Protein AF-A0A3B9L9V8-F1 (afdb_monomer_lite)

Secondary structure (DSSP, 8-state):
--------SS-SSPPHHHHHHHHHHHHHHHHTT-HHHHHHTS-TT-----

Radius of gyration: 12.36 Å; chains: 1; bounding box: 23×30×27 Å

Sequence (50 aa):
MTTSTEVRPPVPPFTRETAIQKVRMAEDGWNSRDPQRVSLVYTLDSQWRN

Foldseek 3Di:
DDDPPDDDPPDDPDDPVRVVVVVVVLVVQVVVVDPVSNVVVDDPPDDDDD

pLDDT: mean 90.09, std 14.67, range [37.31, 98.38]

Structure (mmCIF, N/CA/C/O backbone):
data_AF-A0A3B9L9V8-F1
#
_entry.id   AF-A0A3B9L9V8-F1
#
loop_
_atom_site.group_PDB
_atom_site.id
_atom_site.type_symbol
_atom_site.label_atom_id
_atom_site.label_alt_id
_atom_site.label_comp_id
_atom_site.label_asym_id
_atom_site.label_entity_id
_atom_site.label_seq_id
_atom_site.pdbx_PDB_ins_code
_atom_site.Cartn_x
_atom_site.Cartn_y
_atom_site.Cartn_z
_atom_site.occupancy
_atom_site.B_iso_or_equiv
_atom_site.auth_seq_id
_atom_site.auth_comp_id
_atom_site.auth_asym_id
_atom_site.auth_atom_id
_atom_site.pdbx_PDB_model_num
ATOM 1 N N . MET A 1 1 ? -0.069 -20.897 -8.834 1.00 37.31 1 MET A N 1
ATOM 2 C CA . MET A 1 1 ? 0.973 -20.094 -8.161 1.00 37.31 1 MET A CA 1
ATOM 3 C C . MET A 1 1 ? 0.315 -19.432 -6.963 1.00 37.31 1 MET A C 1
ATOM 5 O O . MET A 1 1 ? -0.672 -18.737 -7.148 1.00 37.31 1 MET A O 1
ATOM 9 N N . THR A 1 2 ? 0.752 -19.744 -5.747 1.00 38.25 2 THR A N 1
ATOM 10 C CA . THR A 1 2 ? 0.150 -19.251 -4.498 1.00 38.25 2 THR A CA 1
ATOM 11 C C . THR A 1 2 ?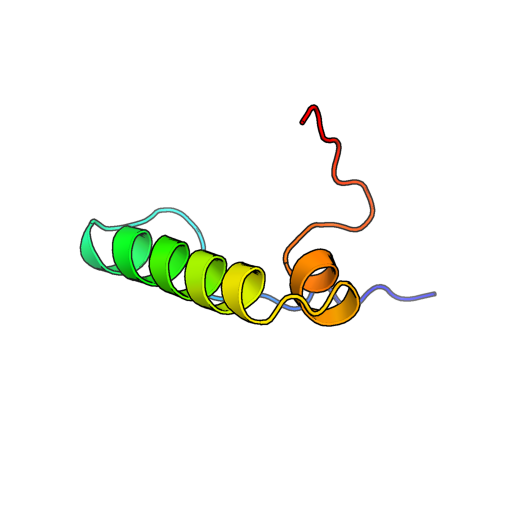 0.630 -17.827 -4.219 1.00 38.25 2 THR A C 1
ATOM 13 O O . THR A 1 2 ? 1.779 -17.631 -3.829 1.00 38.25 2 THR A O 1
ATOM 16 N N . THR A 1 3 ? -0.218 -16.824 -4.442 1.00 53.44 3 THR A N 1
ATOM 17 C CA . THR A 1 3 ? 0.060 -15.427 -4.079 1.00 53.44 3 THR A CA 1
ATOM 18 C C . THR A 1 3 ? -0.108 -15.265 -2.570 1.00 53.44 3 THR A C 1
ATOM 20 O O . THR A 1 3 ? -1.221 -15.074 -2.077 1.00 53.44 3 THR A O 1
ATOM 23 N N . SER A 1 4 ? 0.989 -15.387 -1.822 1.00 52.94 4 SER A N 1
ATOM 24 C CA . SER A 1 4 ? 1.006 -15.022 -0.405 1.00 52.94 4 SER A CA 1
ATOM 25 C C . SER A 1 4 ? 0.674 -13.531 -0.302 1.00 52.94 4 SER A C 1
ATOM 27 O O . SER A 1 4 ? 1.437 -12.691 -0.776 1.00 52.94 4 SER A O 1
ATOM 29 N N . THR A 1 5 ? -0.507 -13.196 0.218 1.00 62.66 5 THR A N 1
ATOM 30 C CA . THR A 1 5 ? -0.927 -11.801 0.394 1.00 62.66 5 THR A CA 1
ATOM 31 C C . THR A 1 5 ? -0.230 -11.275 1.640 1.00 62.66 5 THR A C 1
ATOM 33 O O . THR A 1 5 ? -0.714 -11.457 2.755 1.00 62.66 5 THR A O 1
ATOM 36 N N . GLU A 1 6 ? 0.957 -10.700 1.465 1.00 75.62 6 GLU A N 1
ATOM 37 C CA . GLU A 1 6 ? 1.711 -10.115 2.569 1.00 75.62 6 GLU A CA 1
ATOM 38 C C . GLU A 1 6 ? 0.947 -8.907 3.129 1.00 75.62 6 GLU A C 1
ATOM 40 O O . GLU A 1 6 ? 0.650 -7.938 2.423 1.00 75.62 6 GLU A O 1
ATOM 45 N N . VAL A 1 7 ? 0.587 -8.980 4.410 1.00 83.12 7 VAL A N 1
ATOM 46 C CA . VAL A 1 7 ? -0.129 -7.903 5.090 1.00 83.12 7 VAL A CA 1
ATOM 47 C C . VAL A 1 7 ? 0.866 -6.795 5.416 1.00 83.12 7 VAL A C 1
ATOM 49 O O . VAL A 1 7 ? 1.750 -6.973 6.248 1.00 83.12 7 VAL A O 1
ATOM 52 N N . ARG A 1 8 ? 0.701 -5.632 4.781 1.00 86.81 8 ARG A N 1
ATOM 53 C CA . ARG A 1 8 ? 1.506 -4.432 5.049 1.00 86.81 8 ARG A CA 1
ATOM 54 C C . ARG A 1 8 ? 0.785 -3.503 6.028 1.00 86.81 8 ARG A C 1
ATOM 56 O O . ARG A 1 8 ? -0.126 -2.786 5.600 1.00 86.81 8 ARG A O 1
ATOM 63 N N . PRO A 1 9 ? 1.151 -3.492 7.322 1.00 90.94 9 PRO A N 1
ATOM 64 C CA . PRO A 1 9 ? 0.620 -2.512 8.255 1.00 90.94 9 PRO A CA 1
ATOM 65 C C . PRO A 1 9 ? 1.123 -1.097 7.911 1.00 90.94 9 PRO A C 1
ATOM 67 O O . PRO A 1 9 ? 2.202 -0.948 7.334 1.00 90.94 9 PRO A O 1
ATOM 70 N N . PRO A 1 10 ? 0.375 -0.049 8.290 1.00 94.62 10 PRO A N 1
ATOM 71 C CA . PRO A 1 10 ? -0.926 -0.097 8.960 1.00 94.62 10 PRO A CA 1
ATOM 72 C C . PRO A 1 10 ? -2.072 -0.523 8.016 1.00 94.62 10 PRO A C 1
ATOM 74 O O . PRO A 1 10 ? -2.151 -0.110 6.850 1.00 94.62 10 PRO A O 1
ATOM 77 N N . VAL A 1 11 ? -2.992 -1.335 8.550 1.00 94.06 11 VAL A N 1
ATOM 78 C CA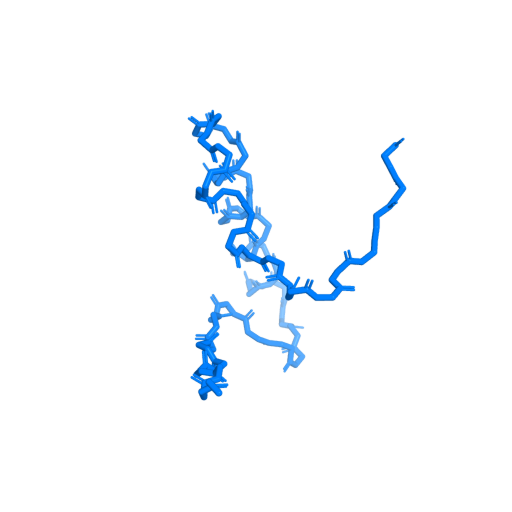 . VAL A 1 11 ? -4.218 -1.818 7.881 1.00 94.06 11 VAL A CA 1
ATOM 79 C C . VAL A 1 11 ? -5.457 -1.083 8.415 1.00 94.06 11 VAL A C 1
ATOM 81 O O . VAL A 1 11 ? -5.418 -0.605 9.547 1.00 94.06 11 VAL A O 1
ATOM 84 N N . PR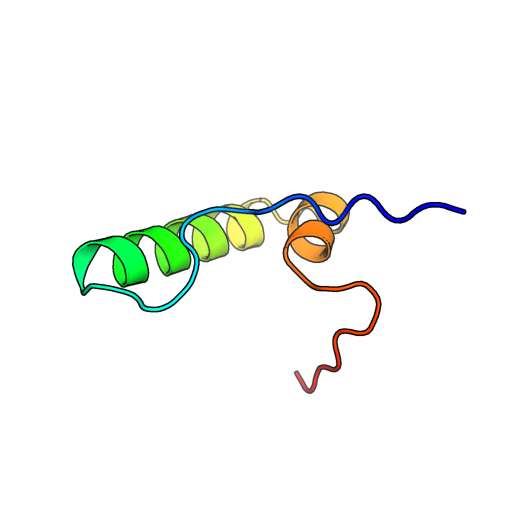O A 1 12 ? -6.534 -0.934 7.621 1.00 93.81 12 PRO A N 1
ATOM 85 C CA . PRO A 1 12 ? -7.753 -0.266 8.079 1.00 93.81 12 P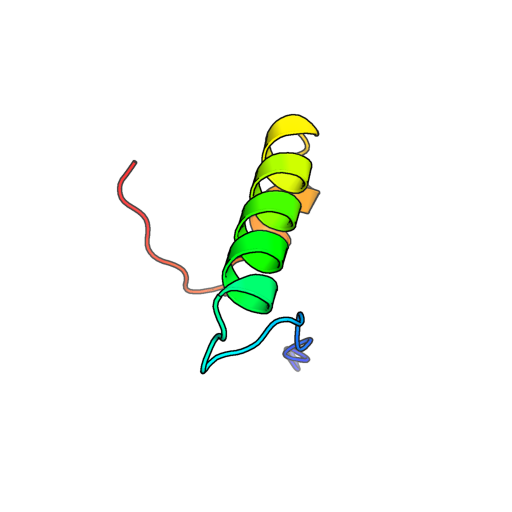RO A CA 1
ATOM 86 C C . PRO A 1 12 ? -8.490 -1.075 9.171 1.00 93.81 12 PRO A C 1
ATOM 88 O O . PRO A 1 12 ? -8.341 -2.297 9.212 1.00 93.81 12 PRO A O 1
ATOM 91 N N . PRO A 1 13 ? -9.341 -0.430 9.998 1.00 96.81 13 PRO A N 1
ATOM 92 C CA . PRO A 1 13 ? -9.615 1.011 10.032 1.00 96.81 13 PRO A CA 1
ATOM 93 C C . PRO A 1 13 ? -8.452 1.815 10.638 1.00 96.81 13 PRO A C 1
ATOM 95 O O . PRO A 1 13 ? -7.787 1.363 11.564 1.00 96.81 13 PRO A O 1
ATOM 98 N N . PHE A 1 14 ? -8.207 3.022 10.117 1.00 97.44 14 PHE A N 1
ATOM 99 C CA . PHE A 1 14 ? -7.107 3.878 10.577 1.00 97.44 14 PHE A CA 1
ATOM 100 C C . PHE A 1 14 ? -7.531 4.815 11.711 1.00 97.44 14 PHE A C 1
ATOM 102 O O . PHE A 1 14 ? -8.596 5.427 11.662 1.00 97.44 14 PHE A O 1
ATOM 109 N N . THR A 1 15 ? -6.640 4.995 12.685 1.00 98.06 15 THR A N 1
ATOM 110 C CA . THR A 1 15 ? -6.595 6.176 13.563 1.00 98.06 15 THR A CA 1
ATOM 111 C C . THR A 1 15 ? -5.871 7.330 12.866 1.00 98.06 15 THR A C 1
ATOM 113 O O . THR A 1 15 ? -5.242 7.148 11.820 1.00 98.06 15 THR A O 1
ATOM 116 N N . ARG A 1 16 ? -5.894 8.531 13.460 1.00 98.31 16 ARG A N 1
ATOM 117 C CA . ARG A 1 16 ? -5.118 9.667 12.943 1.00 98.31 16 ARG A CA 1
ATOM 118 C C . ARG A 1 16 ? -3.621 9.350 12.881 1.00 98.31 16 ARG A C 1
ATOM 120 O O . ARG A 1 16 ? -3.006 9.634 11.856 1.00 98.31 16 ARG A O 1
ATOM 127 N N . GLU A 1 17 ? -3.037 8.757 13.927 1.00 98.38 17 GLU A N 1
ATOM 128 C CA . GLU A 1 17 ? -1.600 8.446 13.916 1.00 98.38 17 GLU A CA 1
ATOM 129 C C . GLU A 1 17 ? -1.255 7.409 12.843 1.00 98.38 17 GLU A C 1
ATOM 131 O O . GLU A 1 17 ? -0.313 7.599 12.076 1.00 98.38 17 GLU A O 1
ATOM 136 N N . THR A 1 18 ? -2.048 6.339 12.736 1.00 98.06 18 THR A N 1
ATOM 137 C CA . THR A 1 18 ? -1.784 5.257 11.772 1.00 98.06 18 THR A CA 1
ATOM 138 C C . THR A 1 18 ? -2.040 5.684 10.325 1.00 98.06 18 THR A C 1
ATOM 140 O O . THR A 1 18 ? -1.325 5.244 9.427 1.00 98.06 18 THR A O 1
ATOM 143 N N . ALA A 1 19 ? -2.980 6.601 10.073 1.00 98.31 19 ALA A N 1
ATOM 144 C CA . ALA A 1 19 ? -3.151 7.218 8.757 1.00 98.31 19 ALA A CA 1
ATOM 145 C C . ALA A 1 19 ? -1.931 8.071 8.363 1.00 98.31 19 ALA A C 1
ATOM 147 O O . ALA A 1 19 ? -1.439 7.948 7.241 1.00 98.31 19 ALA A O 1
ATOM 148 N N . ILE A 1 20 ? -1.404 8.888 9.286 1.00 98.38 20 ILE A N 1
ATOM 149 C CA . ILE A 1 20 ? -0.187 9.686 9.053 1.00 98.38 20 ILE A CA 1
ATOM 150 C C . ILE A 1 20 ? 1.001 8.767 8.757 1.00 98.38 20 ILE A C 1
ATOM 152 O O . ILE A 1 20 ? 1.729 8.995 7.791 1.00 98.38 20 ILE A O 1
ATOM 156 N N . GLN A 1 21 ? 1.164 7.698 9.541 1.00 97.69 21 GLN A N 1
ATOM 157 C CA . GLN A 1 21 ? 2.207 6.701 9.311 1.00 97.69 21 GLN A CA 1
ATOM 158 C C . GLN A 1 21 ? 2.081 6.069 7.918 1.00 97.69 21 GLN A C 1
ATOM 160 O O . GLN A 1 21 ? 3.076 5.973 7.202 1.00 97.69 21 GLN A O 1
ATOM 165 N N . LYS A 1 22 ? 0.862 5.697 7.502 1.00 96.62 22 LYS A N 1
ATOM 166 C CA . LYS A 1 22 ? 0.609 5.121 6.175 1.00 96.62 22 LYS A CA 1
ATOM 167 C C . LYS A 1 22 ? 1.048 6.050 5.046 1.00 96.62 22 LYS A C 1
ATOM 169 O O . LYS A 1 22 ? 1.695 5.603 4.102 1.00 96.62 22 LYS A O 1
ATOM 174 N N . VAL A 1 23 ? 0.693 7.331 5.149 1.00 97.50 23 VAL A N 1
ATOM 175 C CA . VAL A 1 23 ? 1.033 8.338 4.136 1.00 97.50 23 VAL A CA 1
ATOM 176 C C . VAL A 1 23 ? 2.538 8.580 4.095 1.00 97.50 23 VAL A C 1
ATOM 178 O O . VAL A 1 23 ? 3.097 8.600 3.003 1.00 97.50 23 VAL A O 1
ATOM 181 N N . ARG A 1 24 ? 3.214 8.682 5.249 1.00 97.94 24 ARG A N 1
ATOM 182 C CA . ARG A 1 24 ? 4.676 8.851 5.283 1.00 97.94 24 ARG A CA 1
ATOM 183 C C . ARG A 1 24 ? 5.398 7.672 4.626 1.00 97.94 24 ARG A C 1
ATOM 185 O O . ARG A 1 24 ? 6.272 7.887 3.802 1.00 97.94 24 ARG A O 1
ATOM 192 N N . MET A 1 25 ? 4.984 6.437 4.912 1.00 96.06 25 MET A N 1
ATOM 193 C CA . MET A 1 25 ? 5.570 5.250 4.273 1.00 96.06 25 MET A CA 1
ATOM 194 C C . MET A 1 25 ? 5.366 5.242 2.752 1.00 96.06 25 MET A C 1
ATOM 196 O O . MET A 1 25 ? 6.255 4.815 2.014 1.00 96.06 25 MET A O 1
ATOM 200 N N . ALA A 1 26 ? 4.207 5.708 2.274 1.00 95.94 26 ALA A N 1
ATOM 201 C CA . ALA A 1 26 ? 3.969 5.871 0.845 1.00 95.94 26 ALA A CA 1
ATOM 202 C C . ALA A 1 26 ? 4.890 6.952 0.256 1.00 95.94 26 ALA A C 1
ATOM 204 O O . ALA A 1 26 ? 5.557 6.689 -0.738 1.00 95.94 26 ALA A O 1
ATOM 205 N N . GLU A 1 27 ? 4.981 8.125 0.887 1.00 98.00 27 GLU A N 1
ATOM 206 C CA . GLU A 1 27 ? 5.882 9.217 0.490 1.00 98.00 27 GLU A CA 1
ATOM 207 C C . GLU A 1 27 ? 7.344 8.750 0.396 1.00 98.00 27 GLU A C 1
ATOM 209 O O . GLU A 1 27 ? 7.994 8.978 -0.624 1.00 98.00 27 GLU A O 1
ATOM 214 N N . ASP A 1 28 ? 7.839 8.018 1.397 1.00 97.19 28 ASP A N 1
ATOM 215 C CA . ASP A 1 28 ? 9.186 7.433 1.398 1.00 97.19 28 ASP A CA 1
ATOM 216 C C . ASP A 1 28 ? 9.379 6.444 0.236 1.00 97.19 28 ASP A C 1
ATOM 218 O O . ASP A 1 28 ? 10.433 6.411 -0.405 1.00 97.19 28 ASP A O 1
ATOM 222 N N . GLY A 1 29 ? 8.350 5.641 -0.057 1.00 95.62 29 GLY A N 1
ATOM 223 C CA . GLY A 1 29 ? 8.325 4.733 -1.202 1.00 95.62 29 GLY A CA 1
ATOM 224 C C . GLY A 1 29 ? 8.407 5.468 -2.540 1.00 95.62 29 GLY A C 1
ATOM 225 O O . GLY A 1 29 ? 9.199 5.090 -3.393 1.00 95.62 29 GLY A O 1
ATOM 226 N N . TRP A 1 30 ? 7.642 6.542 -2.721 1.00 96.75 30 TRP A N 1
ATOM 227 C CA . TRP A 1 30 ? 7.663 7.336 -3.952 1.00 96.75 30 TRP A CA 1
ATOM 228 C C . TRP A 1 30 ? 8.972 8.124 -4.123 1.00 96.75 30 TRP A C 1
ATOM 230 O O . TRP A 1 30 ? 9.527 8.167 -5.223 1.00 96.75 30 TRP A O 1
ATOM 240 N N . ASN A 1 31 ? 9.522 8.683 -3.041 1.00 98.00 31 ASN A N 1
ATOM 241 C CA . ASN A 1 31 ? 10.785 9.432 -3.060 1.00 98.00 31 ASN A CA 1
ATOM 242 C C . ASN A 1 31 ? 12.006 8.567 -3.414 1.00 98.00 31 ASN A C 1
ATOM 244 O O . ASN A 1 31 ? 13.004 9.086 -3.937 1.00 98.00 31 ASN A O 1
ATOM 248 N N . SER A 1 32 ? 11.940 7.250 -3.181 1.00 97.56 32 SER A N 1
ATOM 249 C CA . SER A 1 32 ? 13.018 6.339 -3.577 1.00 97.56 32 SER A CA 1
ATOM 250 C C . SER A 1 32 ? 13.207 6.277 -5.092 1.00 97.56 32 SER A C 1
ATOM 252 O O . SER A 1 32 ? 14.302 5.938 -5.536 1.00 97.56 32 SER A O 1
ATOM 254 N N . ARG A 1 33 ? 12.174 6.625 -5.881 1.00 96.75 33 ARG A N 1
ATOM 255 C CA . ARG A 1 33 ? 12.172 6.540 -7.354 1.00 96.75 33 ARG A CA 1
ATOM 256 C C . ARG A 1 33 ? 12.513 5.132 -7.868 1.00 96.75 33 ARG A C 1
ATOM 258 O O . ARG A 1 33 ? 13.013 4.982 -8.977 1.00 96.75 33 ARG A O 1
ATOM 265 N N . ASP A 1 34 ? 12.234 4.112 -7.056 1.00 97.88 34 ASP A N 1
ATOM 266 C CA . ASP A 1 34 ? 12.418 2.695 -7.376 1.00 97.88 34 ASP A CA 1
ATOM 267 C C . ASP A 1 34 ? 11.059 2.100 -7.797 1.00 97.88 34 ASP A C 1
ATOM 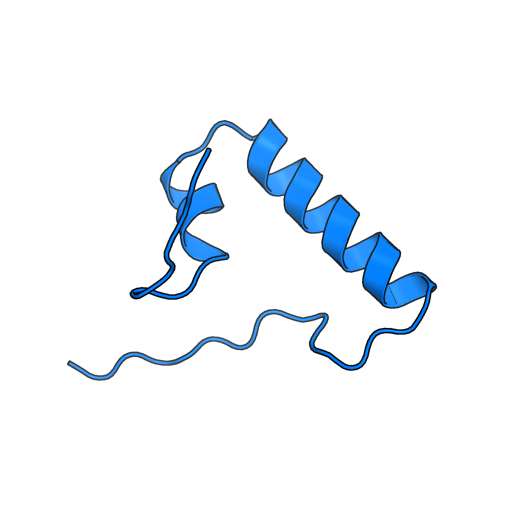269 O O . ASP A 1 34 ? 10.178 1.934 -6.944 1.00 97.88 34 ASP A O 1
ATOM 273 N N . PRO A 1 35 ? 10.856 1.784 -9.091 1.00 96.44 35 PRO A N 1
ATOM 274 C CA . PRO A 1 35 ? 9.577 1.280 -9.582 1.00 96.44 35 PRO A CA 1
ATOM 275 C C . PRO A 1 35 ? 9.166 -0.051 -8.951 1.00 96.44 35 PRO A C 1
ATOM 277 O O . PRO A 1 35 ? 7.984 -0.256 -8.677 1.00 96.44 35 PRO A O 1
ATOM 280 N N . GLN A 1 36 ? 10.118 -0.952 -8.693 1.00 95.50 36 GLN A N 1
ATOM 281 C CA . GLN A 1 36 ? 9.844 -2.241 -8.067 1.00 95.50 36 GLN A CA 1
ATOM 282 C C . GLN A 1 36 ? 9.324 -2.009 -6.653 1.00 95.50 36 GLN A C 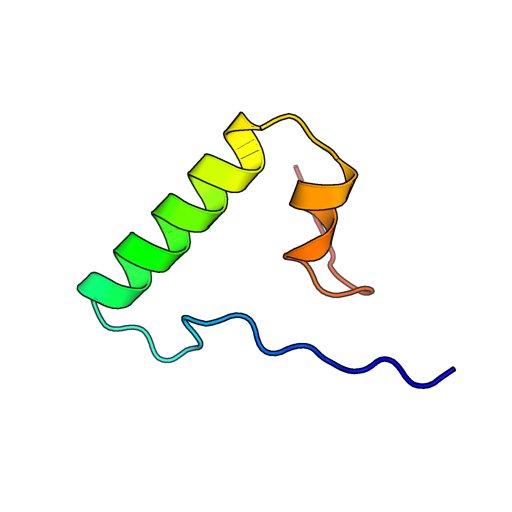1
ATOM 284 O O . GLN A 1 36 ? 8.245 -2.495 -6.313 1.00 95.50 36 GLN A O 1
ATOM 289 N N . ARG A 1 37 ? 10.016 -1.184 -5.863 1.00 94.00 37 ARG A N 1
ATOM 290 C CA . ARG A 1 37 ? 9.589 -0.838 -4.500 1.00 94.00 37 ARG A CA 1
ATOM 291 C C . ARG A 1 37 ? 8.209 -0.176 -4.466 1.00 94.00 37 ARG A C 1
ATOM 293 O O . ARG A 1 37 ? 7.393 -0.545 -3.622 1.00 94.00 37 ARG A O 1
ATOM 300 N N . VAL A 1 38 ? 7.935 0.765 -5.373 1.00 95.69 38 VAL A N 1
ATOM 301 C CA . VAL A 1 38 ? 6.635 1.456 -5.452 1.00 95.69 38 VAL A CA 1
ATOM 302 C C . VAL A 1 38 ? 5.524 0.492 -5.867 1.00 95.69 38 VAL A C 1
ATOM 304 O O . VAL A 1 38 ? 4.461 0.499 -5.257 1.00 95.69 38 VAL A O 1
ATOM 307 N N . SER A 1 39 ? 5.755 -0.374 -6.857 1.00 94.50 39 SER A N 1
ATOM 308 C CA . SER A 1 39 ? 4.726 -1.300 -7.354 1.00 94.50 39 SER A CA 1
ATOM 309 C C . SER A 1 39 ? 4.229 -2.265 -6.281 1.00 94.50 39 SER A C 1
ATOM 311 O O . SER A 1 39 ? 3.043 -2.595 -6.251 1.00 94.50 39 SER A O 1
ATOM 313 N N . LEU A 1 40 ? 5.114 -2.661 -5.358 1.00 92.00 40 LEU A N 1
ATOM 314 C CA . LEU A 1 40 ? 4.781 -3.651 -4.351 1.00 92.00 40 LEU A CA 1
ATOM 315 C C . LEU A 1 40 ? 3.607 -3.203 -3.494 1.00 92.00 40 LEU A C 1
ATOM 317 O O . LEU A 1 40 ? 2.803 -4.065 -3.182 1.00 92.00 40 LEU A O 1
ATOM 321 N N . VAL A 1 41 ? 3.443 -1.915 -3.154 1.00 90.88 41 VAL A N 1
ATOM 322 C CA . VAL A 1 41 ? 2.388 -1.473 -2.213 1.00 90.88 41 VAL A CA 1
ATOM 323 C C . VAL A 1 41 ? 0.960 -1.637 -2.743 1.00 90.88 41 VAL A C 1
ATOM 325 O O . VAL A 1 41 ? 0.011 -1.613 -1.953 1.00 90.88 41 VAL A O 1
ATOM 328 N N . TYR A 1 42 ? 0.811 -1.885 -4.039 1.00 92.19 42 TYR A N 1
ATOM 329 C CA . TYR A 1 42 ? -0.463 -2.111 -4.704 1.00 92.19 42 TYR A CA 1
ATOM 330 C C . TYR A 1 42 ? -0.782 -3.605 -4.795 1.00 92.19 42 TYR A C 1
ATOM 332 O O . TYR A 1 42 ? 0.080 -4.467 -4.615 1.00 92.19 42 TYR A O 1
ATOM 340 N N . THR A 1 43 ? -2.053 -3.929 -5.010 1.00 90.88 43 THR A N 1
ATOM 341 C CA . THR A 1 43 ? -2.457 -5.297 -5.343 1.00 90.88 43 THR A CA 1
ATOM 342 C C . THR A 1 43 ? -2.119 -5.596 -6.804 1.00 90.88 43 THR A C 1
ATOM 344 O O . THR A 1 43 ? -1.963 -4.684 -7.616 1.00 90.88 43 THR A O 1
ATOM 347 N N . LEU A 1 44 ? -2.008 -6.880 -7.155 1.00 91.62 44 LEU A N 1
ATOM 348 C CA . LEU A 1 44 ? -1.677 -7.308 -8.523 1.00 91.62 44 LEU A CA 1
ATOM 349 C C . LEU A 1 44 ? -2.714 -6.857 -9.565 1.00 91.62 44 LEU A C 1
ATOM 351 O O . LEU A 1 44 ? -2.390 -6.703 -10.736 1.00 91.62 44 LEU A O 1
ATOM 355 N N . ASP A 1 45 ? -3.952 -6.649 -9.132 1.00 94.81 45 ASP A N 1
ATOM 356 C CA . ASP A 1 45 ? -5.104 -6.221 -9.924 1.00 94.81 45 ASP A CA 1
ATOM 357 C C . ASP A 1 45 ? -5.405 -4.715 -9.797 1.00 94.81 45 ASP A C 1
ATOM 359 O O . ASP A 1 45 ? -6.451 -4.250 -10.257 1.00 94.81 45 ASP A O 1
ATOM 363 N N . SER A 1 46 ? -4.504 -3.947 -9.173 1.00 94.06 46 SER A N 1
ATOM 364 C CA . SER A 1 46 ? -4.706 -2.525 -8.899 1.00 94.06 46 SER A CA 1
ATOM 365 C C . SER A 1 46 ? -4.959 -1.728 -10.182 1.00 94.06 46 SER A C 1
ATOM 367 O O . SER A 1 46 ? -4.170 -1.756 -11.123 1.00 94.06 46 SER A O 1
ATOM 369 N N . GLN A 1 47 ? -6.068 -0.988 -10.203 1.00 96.38 47 GLN A N 1
ATOM 370 C CA . GLN A 1 47 ? -6.470 -0.127 -11.316 1.00 96.38 47 GLN A CA 1
ATOM 371 C C . GLN A 1 47 ? -6.135 1.327 -10.999 1.00 96.38 47 GLN A C 1
ATOM 373 O O . GLN A 1 47 ? -6.451 1.815 -9.912 1.00 96.38 47 GLN A O 1
ATOM 378 N N . TRP A 1 48 ? -5.507 2.025 -11.943 1.00 94.88 48 TRP A N 1
ATOM 379 C CA . TRP A 1 48 ? -5.060 3.404 -11.760 1.00 94.88 48 TRP A CA 1
ATOM 380 C C . TRP A 1 48 ? -5.543 4.312 -12.878 1.00 94.88 48 TRP A C 1
ATOM 382 O O . TRP A 1 48 ? -5.628 3.918 -14.039 1.00 94.88 48 TRP A O 1
ATOM 392 N N . ARG A 1 49 ? -5.764 5.575 -12.514 1.00 96.25 49 ARG A N 1
ATOM 393 C CA . ARG A 1 49 ? -5.838 6.705 -13.434 1.00 96.25 49 ARG A CA 1
ATOM 394 C C . ARG A 1 49 ? -4.966 7.810 -12.851 1.00 96.25 49 ARG A C 1
ATOM 396 O O . ARG A 1 49 ? -5.339 8.381 -11.828 1.00 96.25 49 ARG A O 1
ATOM 403 N N . ASN A 1 50 ? -3.808 8.020 -13.467 1.00 87.69 50 ASN A N 1
ATOM 404 C CA . ASN A 1 50 ? -2.882 9.101 -13.138 1.00 87.69 50 ASN A CA 1
ATOM 405 C C . ASN A 1 50 ? -3.233 10.317 -13.994 1.00 87.69 50 ASN A C 1
ATOM 407 O O . ASN A 1 50 ? -3.313 10.126 -15.230 1.00 87.69 50 ASN A O 1
#